Protein 6DGG (pdb70)

Organism: Cronobacter turicensis (strain DSM 18703 / CCUG 55852 / LMG 23827 / z3032) (NCBI:txid693216)

Foldseek 3Di:
DPDDDQWFKWKAFLQQATQATDDVSCVFAVDDRVRRHRHHQLVRWADPVQSVVVNVVSNVCVVPNDWDWDWGFTQTPVGTFIWIWGWHPDVDGMIITIIHGPD

Radius of gyration: 12.8 Å; Cα contacts (8 Å, |Δi|>4): 215; chains: 1; bounding box: 33×25×34 Å

B-factor: mean 16.41, std 10.94, range [4.11, 67.59]

Structure (mmCIF, N/CA/C/O backbone):
data_6DGG
#
_entry.id   6DGG
#
_cell.length_a   39.682
_cell.length_b   29.131
_cell.length_c   41.493
_cell.angle_alpha   90.000
_cell.angle_beta   115.290
_cell.angle_gamma   90.000
#
_symmetry.space_group_name_H-M   'P 1 21 1'
#
loop_
_entity.id
_entity.type
_entity.pdbx_description
1 polymer RpfR
2 non-polymer 'LAURIC ACID'
3 water water
#
loop_
_atom_site.group_PDB
_atom_site.id
_atom_site.type_symbol
_atom_site.label_atom_id
_atom_site.label_alt_id
_atom_site.label_comp_id
_atom_site.label_asym_id
_atom_site.label_entity_id
_atom_site.label_seq_id
_atom_site.pdbx_PDB_ins_code
_atom_site.Cartn_x
_atom_site.Cartn_y
_atom_site.Cartn_z
_atom_site.occupancy
_atom_site.B_iso_or_equiv
_atom_site.auth_seq_id
_atom_site.auth_comp_id
_atom_site.auth_asym_id
_atom_site.auth_atom_id
_atom_site.pdbx_PDB_model_num
ATOM 1 N N . VAL A 1 2 ? -4.308 0.078 30.056 1.00 39.72 116 VAL A N 1
ATOM 2 C CA . VAL A 1 2 ? -3.012 0.307 29.426 1.00 31.42 116 VAL A CA 1
ATOM 3 C C . VAL A 1 2 ? -2.024 0.913 30.427 1.00 25.95 116 VAL A C 1
ATOM 4 O O . VAL A 1 2 ? -2.255 1.982 31.002 1.00 22.98 116 VAL A O 1
ATOM 16 N N . VAL A 1 3 ? -0.900 0.217 30.598 1.00 23.74 117 VAL A N 1
ATOM 17 C CA . VAL A 1 3 ? 0.029 0.522 31.681 1.00 21.64 117 VAL A CA 1
ATOM 18 C C . VAL A 1 3 ? 0.725 1.856 31.446 1.00 20.70 117 VAL A C 1
ATOM 19 O O . VAL A 1 3 ? 0.899 2.652 32.378 1.00 22.85 117 VAL A O 1
ATOM 32 N N . SER A 1 4 ? 1.152 2.115 30.214 1.00 19.18 118 SER A N 1
ATOM 33 C CA . SER A 1 4 ? 1.865 3.338 29.882 1.00 18.31 118 SER A CA 1
ATOM 34 C C . SER A 1 4 ? 1.643 3.639 28.406 1.00 16.75 118 SER A C 1
ATOM 35 O O . SER A 1 4 ? 1.007 2.868 27.687 1.00 16.80 118 SER A O 1
ATOM 43 N N . GLU A 1 5 ? 2.160 4.783 27.961 1.00 16.30 119 GLU A N 1
ATOM 44 C CA . GLU A 1 5 ? 2.099 5.175 26.562 1.00 14.79 119 GLU A CA 1
ATOM 45 C C . GLU A 1 5 ? 3.447 5.748 26.153 1.00 13.89 119 GLU A C 1
ATOM 46 O O . GLU A 1 5 ? 4.226 6.218 26.988 1.00 17.53 119 GLU A O 1
ATOM 58 N N . ALA A 1 6 ? 3.719 5.690 24.857 1.00 16.27 120 ALA A N 1
ATOM 59 C CA . ALA A 1 6 ? 4.932 6.287 24.329 1.00 16.45 120 ALA A CA 1
ATOM 60 C C . ALA A 1 6 ? 4.710 7.772 24.055 1.00 11.47 120 ALA A C 1
ATOM 61 O O . ALA A 1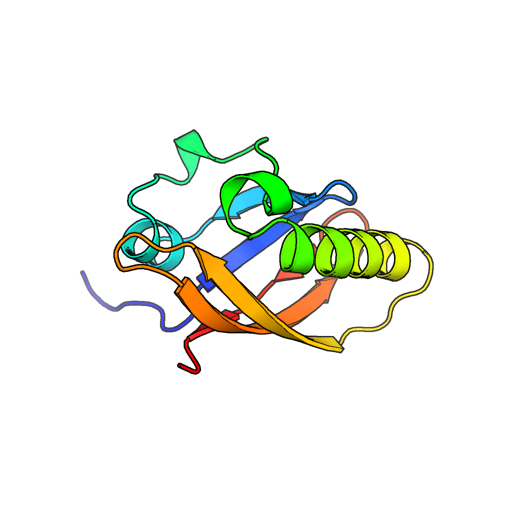 6 ? 3.583 8.272 24.035 1.00 13.16 120 ALA A O 1
ATOM 68 N N . ASN A 1 7 ? 5.817 8.478 23.841 1.00 10.77 121 ASN A N 1
ATOM 69 C CA . ASN A 1 7 ? 5.805 9.918 23.640 1.00 11.00 121 ASN A CA 1
ATOM 70 C C . ASN A 1 7 ? 6.244 10.310 22.240 1.00 9.71 121 ASN A C 1
ATOM 71 O O . ASN A 1 7 ? 6.324 11.505 21.936 1.00 10.05 121 ASN A O 1
ATOM 82 N N . SER A 1 8 ? 6.538 9.338 21.393 1.00 8.82 122 SER A N 1
ATOM 83 C CA . SER A 1 8 ? 7.198 9.573 20.125 1.00 8.46 122 SER A CA 1
ATOM 84 C C . SER A 1 8 ? 6.469 8.817 19.032 1.00 8.89 122 SER A C 1
ATOM 85 O O . SER A 1 8 ? 5.903 7.751 19.271 1.00 9.80 122 SER A O 1
ATOM 93 N N . VAL A 1 9 ? 6.499 9.372 17.827 1.00 6.50 123 VAL A N 1
ATOM 94 C CA . VAL A 1 9 ? 6.065 8.665 16.629 1.00 7.48 123 VAL A CA 1
ATOM 95 C C . VAL A 1 9 ? 7.285 7.965 16.045 1.00 10.05 123 VAL A C 1
ATOM 96 O O . VAL A 1 9 ? 8.282 8.609 15.695 1.00 8.12 123 VAL A O 1
ATOM 109 N N . ILE A 1 10 ? 7.241 6.639 16.023 1.00 6.60 124 ILE A N 1
ATOM 110 C CA . ILE A 1 10 ? 8.375 5.807 15.636 1.00 5.84 124 ILE A CA 1
ATOM 111 C C . ILE A 1 10 ? 7.998 5.091 14.347 1.00 7.87 124 ILE A C 1
ATOM 112 O O . ILE A 1 10 ? 7.069 4.278 14.328 1.00 7.13 124 ILE A O 1
ATOM 128 N N . VAL A 1 11 ? 8.712 5.401 13.270 1.00 6.61 125 VAL A N 1
ATOM 129 C CA . VAL A 1 11 ? 8.450 4.847 11.949 1.00 6.44 125 VAL A CA 1
ATOM 130 C C . VAL A 1 11 ? 9.772 4.341 11.392 1.00 7.38 125 VAL A C 1
ATOM 131 O O . VAL A 1 11 ? 10.785 5.049 11.438 1.00 10.09 125 VAL A O 1
ATOM 144 N N . ILE A 1 12 ? 9.776 3.103 10.901 1.00 6.57 126 ILE A N 1
ATOM 145 C CA . ILE A 1 12 ? 10.956 2.502 10.297 1.00 6.59 126 ILE A CA 1
ATOM 146 C C . ILE A 1 12 ? 10.717 2.418 8.797 1.00 8.48 126 ILE A C 1
ATOM 147 O O . ILE A 1 12 ? 9.644 1.991 8.358 1.00 8.88 126 ILE A O 1
ATOM 163 N N . LEU A 1 13 ? 11.706 2.860 8.020 1.00 8.33 127 LEU A N 1
ATOM 164 C CA . LEU A 1 13 ? 11.599 2.988 6.573 1.00 7.43 127 LEU A CA 1
ATOM 165 C C . LEU A 1 13 ? 12.715 2.203 5.905 1.00 7.89 127 LEU A C 1
ATOM 166 O O . LEU A 1 13 ? 13.794 2.019 6.475 1.00 9.63 127 LEU A O 1
ATOM 182 N N . ASP A 1 14 ? 12.459 1.752 4.675 1.00 8.25 128 ASP A N 1
ATOM 183 C CA . ASP A 1 14 ? 13.537 1.290 3.820 1.00 9.45 128 ASP A CA 1
ATOM 184 C C . ASP A 1 14 ? 14.041 2.459 2.970 1.00 9.89 128 ASP A C 1
ATOM 185 O O . ASP A 1 14 ? 13.603 3.603 3.124 1.00 9.74 128 ASP A O 1
ATOM 194 N N . ARG A 1 15 ? 14.989 2.174 2.073 1.00 11.20 129 ARG A N 1
ATOM 195 C CA . ARG A 1 15 ? 15.630 3.239 1.302 1.00 11.99 129 ARG A CA 1
ATOM 196 C C . ARG A 1 15 ? 14.652 3.967 0.391 1.00 14.45 129 ARG A C 1
ATOM 197 O O . ARG A 1 15 ? 14.963 5.067 -0.084 1.00 14.98 129 ARG A O 1
ATOM 218 N N . HIS A 1 16 ? 13.490 3.384 0.132 1.00 11.40 130 HIS A N 1
ATOM 219 C CA . HIS A 1 16 ? 12.488 3.991 -0.736 1.00 12.78 130 HIS A CA 1
ATOM 220 C C . HIS A 1 16 ? 11.460 4.806 0.031 1.00 11.96 130 HIS A C 1
ATOM 221 O O . HIS A 1 16 ? 10.564 5.395 -0.587 1.00 14.10 130 HIS A O 1
ATOM 235 N N . GLY A 1 17 ? 11.568 4.864 1.354 1.00 9.46 131 GLY A N 1
ATOM 236 C CA . GLY A 1 17 ? 10.532 5.467 2.156 1.00 10.18 131 GLY A CA 1
ATOM 237 C C . GLY A 1 17 ? 9.342 4.577 2.410 1.00 8.00 131 GLY A C 1
ATOM 238 O O . GLY A 1 17 ? 8.330 5.056 2.931 1.00 10.47 131 GLY A O 1
ATOM 242 N N . ASN A 1 18 ? 9.428 3.296 2.065 1.00 8.09 132 ASN A N 1
ATOM 243 C CA . ASN A 1 18 ? 8.338 2.380 2.353 1.00 9.49 132 ASN A CA 1
ATOM 244 C C . ASN A 1 18 ? 8.392 1.916 3.804 1.00 8.16 132 ASN A C 1
ATOM 245 O O . ASN A 1 18 ? 9.465 1.656 4.365 1.00 7.94 132 ASN A O 1
ATOM 256 N N . ILE A 1 19 ? 7.220 1.850 4.414 1.00 8.12 133 ILE A N 1
ATOM 257 C CA . ILE A 1 19 ? 7.100 1.743 5.864 1.00 6.29 133 ILE A CA 1
ATOM 258 C C . ILE A 1 19 ? 7.237 0.284 6.278 1.00 8.72 133 ILE A C 1
ATOM 259 O O . ILE A 1 19 ? 6.585 -0.609 5.721 1.00 9.59 133 ILE A O 1
ATOM 275 N N . GLN A 1 20 ? 8.064 0.049 7.289 1.00 8.57 134 GLN A N 1
ATOM 276 C CA . GLN A 1 20 ? 8.296 -1.275 7.839 1.00 8.50 134 GLN A CA 1
ATOM 277 C C . GLN A 1 20 ? 7.653 -1.478 9.201 1.00 7.54 134 GLN A C 1
ATOM 278 O O . GLN A 1 20 ? 7.207 -2.591 9.505 1.00 8.50 134 GLN A O 1
ATOM 292 N N . ARG A 1 21 ? 7.626 -0.434 10.031 1.00 7.52 135 ARG A N 1
ATOM 293 C CA . ARG A 1 21 ? 6.946 -0.421 11.320 1.00 6.63 135 ARG A CA 1
ATOM 294 C C . ARG A 1 21 ? 6.414 0.988 11.554 1.00 6.62 135 ARG A C 1
ATOM 295 O O . ARG A 1 21 ? 6.951 1.973 11.030 1.00 6.87 135 ARG A O 1
ATOM 316 N N . PHE A 1 22 ? 5.373 1.073 12.381 1.00 6.40 136 PHE A N 1
ATOM 317 C CA . PHE A 1 22 ? 4.574 2.289 12.534 1.00 5.48 136 PHE A CA 1
ATOM 318 C C . PHE A 1 22 ? 3.874 2.130 13.875 1.00 6.04 136 PHE A C 1
ATOM 319 O O . PHE A 1 22 ? 3.016 1.253 14.019 1.00 7.68 136 PHE A O 1
ATOM 336 N N . ASN A 1 23 ? 4.274 2.923 14.873 1.00 6.41 137 ASN A N 1
ATOM 337 C CA . ASN A 1 23 ? 3.876 2.625 16.245 1.00 6.50 137 ASN A CA 1
ATOM 338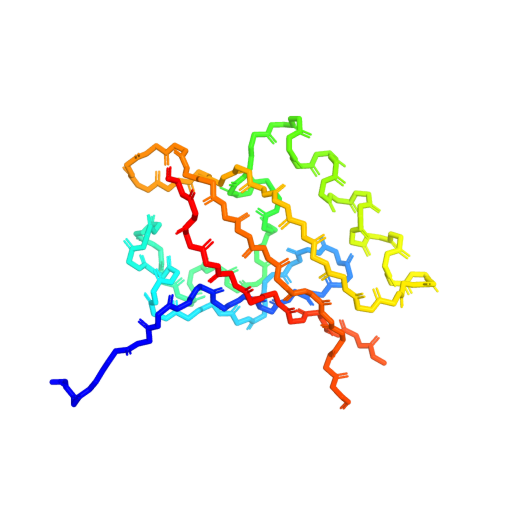 C C . ASN A 1 23 ? 2.500 3.203 16.594 1.00 6.76 137 ASN A C 1
ATOM 339 O O . ASN A 1 23 ? 1.845 3.874 15.798 1.00 6.41 137 ASN A O 1
ATOM 350 N N . ARG A 1 24 ? 2.071 2.957 17.830 1.00 7.67 138 ARG A N 1
ATOM 351 C CA . ARG A 1 24 ? 0.701 3.281 18.216 1.00 8.28 138 ARG A CA 1
ATOM 352 C C . ARG A 1 24 ? 0.443 4.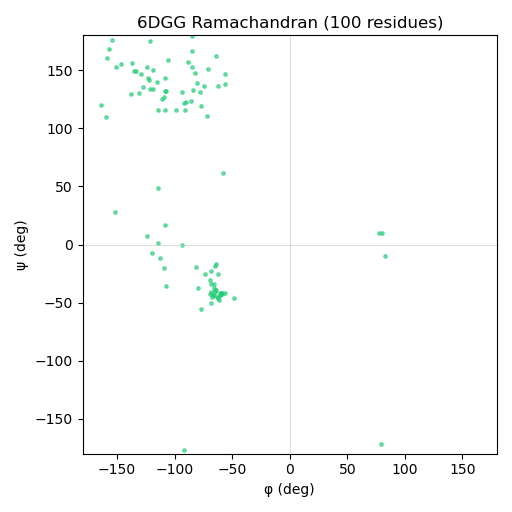782 18.183 1.00 8.28 138 ARG A C 1
ATOM 353 O O . ARG A 1 24 ? -0.647 5.222 17.796 1.00 8.46 138 ARG A O 1
ATOM 374 N N . LEU A 1 25 ? 1.413 5.594 18.603 1.00 8.08 139 LEU A N 1
ATOM 375 C CA . LEU A 1 25 ? 1.187 7.032 18.552 1.00 9.74 139 LEU A CA 1
ATOM 376 C C . LEU A 1 25 ? 1.069 7.515 17.112 1.00 8.58 139 LEU A C 1
ATOM 377 O O . LEU A 1 25 ? 0.292 8.434 16.827 1.00 8.45 139 LEU A O 1
ATOM 393 N N . SER A 1 26 ? 1.806 6.889 16.190 1.00 6.16 140 SER A N 1
ATOM 394 C CA . SER A 1 26 ? 1.637 7.184 14.771 1.00 5.86 140 SER A CA 1
ATOM 395 C C . SER A 1 26 ? 0.216 6.874 14.318 1.00 8.44 140 SER A C 1
ATOM 396 O O . SER A 1 26 ? -0.385 7.644 13.560 1.00 7.66 140 SER A O 1
ATOM 404 N N . GLU A 1 27 ? -0.339 5.747 14.778 1.00 7.07 141 GLU A N 1
ATOM 405 C CA . GLU A 1 27 ? -1.726 5.415 14.473 1.00 8.65 141 GLU A CA 1
ATOM 406 C C . GLU A 1 27 ? -2.672 6.479 15.010 1.00 9.71 141 GLU A C 1
ATOM 407 O O . GLU A 1 27 ? -3.612 6.884 14.324 1.00 8.92 141 GLU A O 1
ATOM 419 N N . GLU A 1 28 ? -2.446 6.944 16.245 1.00 8.04 142 GLU A N 1
ATOM 420 C CA . GLU A 1 28 ? -3.348 7.928 16.836 1.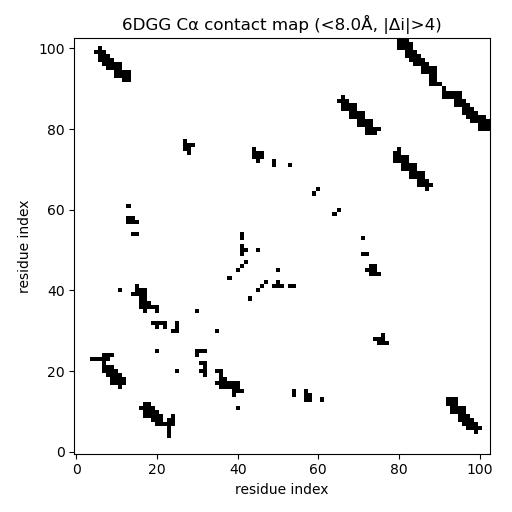00 10.77 142 GLU A CA 1
ATOM 421 C C . GLU A 1 28 ? -3.330 9.245 16.062 1.00 9.31 142 GLU A C 1
ATOM 422 O O . GLU A 1 28 ? -4.380 9.870 15.860 1.00 12.80 142 GLU A O 1
ATOM 434 N N . TYR A 1 29 ? -2.152 9.674 15.595 1.00 8.63 143 TYR A N 1
ATOM 435 C CA . TYR A 1 29 ? -2.067 10.931 14.854 1.00 8.56 143 TYR A CA 1
ATOM 436 C C . TYR A 1 29 ? -2.732 10.844 13.487 1.00 11.17 143 TYR A C 1
ATOM 437 O O . TYR A 1 29 ? -3.235 11.854 12.984 1.00 12.25 143 TYR 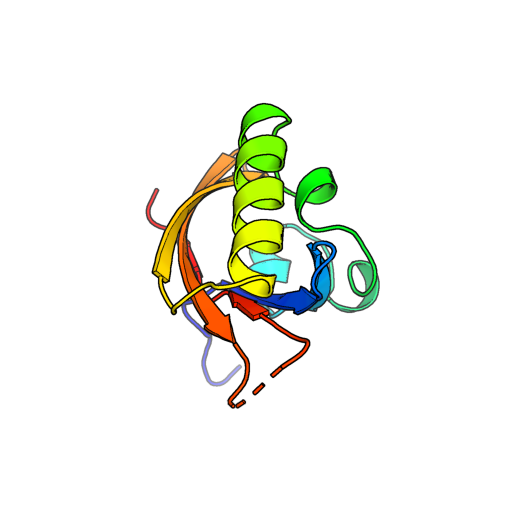A O 1
ATOM 455 N N . THR A 1 30 ? -2.728 9.669 12.859 1.00 8.69 144 THR A N 1
ATOM 456 C CA . THR A 1 30 ? -3.094 9.559 11.450 1.00 9.84 144 THR A CA 1
ATOM 457 C C . THR A 1 30 ? -4.423 8.871 11.204 1.00 9.55 144 THR A C 1
ATOM 458 O O . THR A 1 30 ? -4.993 9.036 10.119 1.00 10.48 144 THR A O 1
ATOM 469 N N . GLY A 1 31 ? -4.924 8.101 12.163 1.00 8.45 145 GLY A N 1
ATOM 470 C CA . GLY A 1 31 ? -6.105 7.294 11.958 1.00 9.47 145 GLY A CA 1
ATOM 471 C C . GLY A 1 31 ? -5.869 6.025 11.174 1.00 11.99 145 GLY A C 1
ATOM 472 O O . GLY A 1 31 ? -6.841 5.360 10.805 1.00 13.70 145 GLY A O 1
ATOM 476 N N . LEU A 1 32 ? -4.610 5.663 10.922 1.00 10.59 146 LEU A N 1
ATOM 477 C CA . LEU A 1 32 ? -4.252 4.495 10.124 1.00 10.09 146 LEU A CA 1
ATOM 478 C C . LEU A 1 32 ? -3.531 3.485 11.009 1.00 11.01 146 LEU A C 1
ATOM 479 O O . LEU A 1 32 ? -2.715 3.864 11.858 1.00 12.25 146 LEU A O 1
ATOM 495 N N . LYS A 1 33 ? -3.842 2.202 10.822 1.00 10.71 147 LYS A N 1
ATOM 496 C CA . LYS A 1 33 ? -3.183 1.148 11.577 1.00 12.99 147 LYS A CA 1
ATOM 497 C C . LYS A 1 33 ? -1.871 0.751 10.912 1.00 8.97 147 LYS A C 1
ATOM 498 O O . LYS A 1 33 ? -1.705 0.854 9.691 1.00 8.63 147 LYS A O 1
ATOM 517 N N . GLU A 1 34 ? -0.938 0.266 11.732 1.00 9.37 148 GLU A N 1
ATOM 518 C CA . GLU A 1 34 ? 0.322 -0.250 11.211 1.00 7.54 148 GLU A CA 1
ATOM 519 C C . GLU A 1 34 ? 0.100 -1.221 10.051 1.00 8.25 148 GLU A C 1
ATOM 520 O O . GLU A 1 34 ? 0.779 -1.135 9.024 1.00 9.76 148 GLU A O 1
ATOM 532 N N . GLN A 1 35 ? -0.845 -2.155 10.195 1.00 9.35 149 GLN A N 1
ATOM 533 C CA . GLN A 1 35 ? -1.069 -3.141 9.142 1.00 11.65 149 GLN A CA 1
ATOM 534 C C . GLN A 1 35 ? -1.516 -2.489 7.843 1.00 10.20 149 GLN A C 1
ATOM 535 O O . GLN A 1 35 ? -1.327 -3.069 6.769 1.00 13.03 149 GLN A O 1
ATOM 549 N N . GLU A 1 36 ? -2.137 -1.309 7.919 1.00 10.38 150 GLU A N 1
ATOM 550 C CA . GLU A 1 36 ? -2.635 -0.631 6.732 1.00 11.01 150 GLU A CA 1
ATOM 551 C C . GLU A 1 36 ? -1.553 0.134 5.998 1.00 12.59 150 GLU A C 1
ATOM 552 O O . GLU A 1 36 ? -1.749 0.482 4.828 1.00 12.83 150 GLU A O 1
ATOM 564 N N . VAL A 1 37 ? -0.442 0.447 6.660 1.00 8.54 151 VAL A N 1
ATOM 565 C CA . VAL A 1 37 ? 0.579 1.308 6.078 1.00 7.54 151 VAL A CA 1
ATOM 566 C C . VAL A 1 37 ? 1.885 0.587 5.792 1.00 7.30 151 VAL A C 1
ATOM 567 O O . VAL A 1 37 ? 2.735 1.145 5.085 1.00 9.26 151 VAL A O 1
ATOM 580 N N . ILE A 1 38 ? 2.082 -0.632 6.290 1.00 9.28 152 ILE A N 1
ATOM 581 C CA . ILE A 1 38 ? 3.326 -1.313 5.959 1.00 12.92 152 ILE A CA 1
ATOM 582 C C . ILE A 1 38 ? 3.396 -1.533 4.451 1.00 9.34 152 ILE A C 1
ATOM 583 O O . ILE A 1 38 ? 2.403 -1.891 3.795 1.00 11.09 152 ILE A O 1
ATOM 599 N N . GLY A 1 39 ? 4.577 -1.278 3.885 1.00 8.47 153 GLY A N 1
ATOM 600 C CA . GLY A 1 39 ? 4.777 -1.327 2.453 1.00 9.51 153 GLY A CA 1
ATOM 601 C C . GLY A 1 39 ? 4.366 -0.075 1.709 1.00 13.23 153 GLY A C 1
ATOM 602 O O . GLY A 1 39 ? 4.668 0.038 0.514 1.00 16.20 153 GLY A O 1
ATOM 606 N N . GLN A 1 40 ? 3.686 0.858 2.364 1.00 10.13 154 GLN A N 1
ATOM 607 C CA . GLN A 1 40 ? 3.244 2.092 1.733 1.00 10.05 154 GLN A CA 1
ATOM 608 C C . GLN A 1 40 ? 4.331 3.150 1.850 1.00 9.03 154 GLN A C 1
ATOM 609 O O . GLN A 1 40 ? 5.171 3.116 2.753 1.00 9.00 154 GLN A O 1
ATOM 623 N N . ASN A 1 41 ? 4.283 4.122 0.943 1.00 10.93 155 ASN A N 1
ATOM 624 C CA . ASN A 1 41 ? 5.308 5.154 0.875 1.00 10.61 155 ASN A CA 1
ATOM 625 C C . ASN A 1 41 ? 4.999 6.305 1.827 1.00 12.05 155 ASN A C 1
ATOM 626 O O . ASN A 1 41 ? 3.955 6.958 1.715 1.00 11.13 155 ASN A O 1
ATOM 637 N N . VAL A 1 42 ? 5.945 6.589 2.721 1.00 10.93 156 VAL A N 1
ATOM 638 C CA . VAL A 1 42 ? 5.720 7.572 3.771 1.00 9.29 156 VAL A CA 1
ATOM 639 C C . VAL A 1 42 ? 5.618 8.984 3.201 1.00 11.36 156 VAL A C 1
ATOM 640 O O . VAL A 1 42 ? 4.870 9.822 3.728 1.00 9.95 156 VAL A O 1
ATOM 653 N N . PHE A 1 43 ? 6.365 9.283 2.135 1.00 8.51 157 PHE A N 1
ATOM 654 C CA . PHE A 1 43 ? 6.390 10.637 1.596 1.00 8.29 157 PHE A CA 1
ATOM 655 C C . PHE A 1 43 ? 5.055 10.999 0.962 1.00 9.77 157 PHE A C 1
ATOM 656 O O . PHE A 1 43 ? 4.488 12.064 1.236 1.00 11.88 157 PHE A O 1
ATOM 673 N N . THR A 1 44 ? 4.542 10.139 0.083 1.00 13.46 158 THR A N 1
ATOM 674 C CA . THR A 1 44 ? 3.309 10.496 -0.605 1.00 14.78 158 THR A CA 1
ATOM 675 C C . THR A 1 44 ? 2.112 10.386 0.328 1.00 10.22 158 THR A C 1
ATOM 676 O O . THR A 1 44 ? 1.113 11.089 0.139 1.00 14.44 158 THR A O 1
ATOM 687 N N . LEU A 1 45 ? 2.210 9.547 1.356 1.00 12.76 159 LEU A N 1
ATOM 688 C CA . LEU A 1 45 ? 1.093 9.341 2.267 1.00 10.70 159 LEU A CA 1
ATOM 689 C C . LEU A 1 45 ? 0.974 10.460 3.300 1.00 11.91 159 LEU A C 1
ATOM 690 O O . LEU A 1 45 ? -0.143 10.853 3.655 1.00 12.90 159 LEU A O 1
ATOM 706 N N . PHE A 1 46 ? 2.095 10.993 3.796 1.00 10.54 160 PHE A N 1
ATOM 707 C CA . PHE A 1 46 ? 2.061 11.858 4.977 1.00 9.34 160 PHE A CA 1
ATOM 708 C C . PHE A 1 46 ? 2.682 13.235 4.779 1.00 12.27 160 PHE A C 1
ATOM 709 O O . PHE A 1 46 ?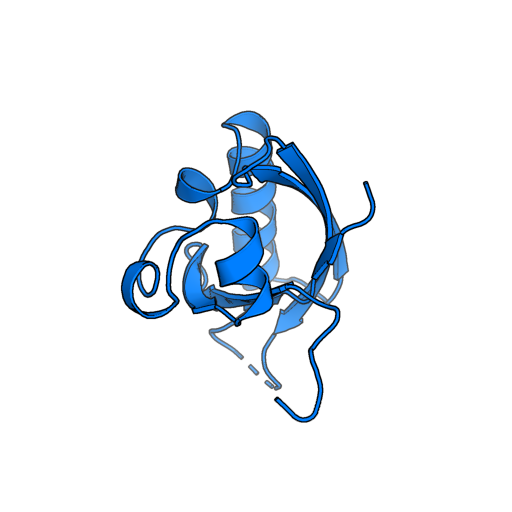 2.817 13.982 5.762 1.00 10.71 160 PHE A O 1
ATOM 726 N N . MET A 1 47 ? 3.057 13.611 3.559 1.00 9.36 161 MET A N 1
ATOM 727 C CA . MET A 1 47 ? 3.716 14.889 3.360 1.00 9.67 161 MET A CA 1
ATOM 728 C C . MET A 1 47 ? 3.138 15.624 2.160 1.00 9.89 161 MET A C 1
ATOM 729 O O . MET A 1 47 ? 2.677 15.020 1.185 1.00 10.61 161 MET A O 1
ATOM 743 N N . SER A 1 48 ? 3.172 16.947 2.252 1.00 10.67 162 SER A N 1
ATOM 744 C CA . SER A 1 48 ? 2.869 17.799 1.123 1.00 12.19 162 SER A CA 1
ATOM 745 C C . SER A 1 48 ? 3.913 17.578 0.032 1.00 12.87 162 SER A C 1
ATOM 746 O O . SER A 1 48 ? 4.990 17.040 0.294 1.00 12.24 162 SER A O 1
ATOM 754 N N . PRO A 1 49 ? 3.624 17.989 -1.208 1.00 10.38 163 PRO A N 1
ATOM 755 C CA . PRO A 1 49 ? 4.611 17.759 -2.270 1.00 11.03 163 PRO A CA 1
ATOM 756 C C . PRO A 1 49 ? 5.969 18.357 -1.962 1.00 10.23 163 PRO A C 1
ATOM 757 O O . PRO A 1 49 ? 6.996 17.708 -2.205 1.00 9.94 163 PRO A O 1
ATOM 768 N N . ALA A 1 50 ? 6.000 19.574 -1.414 1.00 10.28 164 ALA A N 1
ATOM 769 C CA . ALA A 1 50 ? 7.278 20.219 -1.128 1.00 13.27 164 ALA A CA 1
ATOM 770 C C . ALA A 1 50 ? 8.043 19.471 -0.048 1.00 11.21 164 ALA A C 1
ATOM 771 O O . ALA A 1 50 ? 9.264 19.296 -0.151 1.00 10.58 164 ALA A O 1
ATOM 778 N N . GLU A 1 51 ? 7.354 19.050 1.010 1.00 11.18 165 GLU A N 1
ATOM 779 C CA . GLU A 1 51 ? 8.027 18.312 2.072 1.00 7.04 165 GLU A CA 1
ATOM 780 C C . GLU A 1 51 ? 8.466 16.942 1.583 1.00 9.48 165 GLU A C 1
ATOM 781 O O . GLU A 1 51 ? 9.569 16.488 1.912 1.00 10.28 165 GLU A O 1
ATOM 793 N N . ALA A 1 52 ? 7.620 16.274 0.793 1.00 8.76 166 ALA A N 1
ATOM 794 C CA . ALA A 1 52 ? 7.962 14.954 0.273 1.00 8.48 166 ALA A CA 1
ATOM 795 C C . ALA A 1 52 ? 9.217 15.009 -0.587 1.00 10.06 166 ALA A C 1
ATOM 796 O O . ALA A 1 52 ? 10.082 14.128 -0.500 1.00 11.10 166 ALA A O 1
ATOM 803 N N . SER A 1 53 ? 9.321 16.018 -1.448 1.00 10.32 167 SER A N 1
ATOM 804 C CA . SER A 1 53 ? 10.489 16.128 -2.312 1.00 13.76 167 SER A CA 1
ATOM 805 C C . SER A 1 53 ? 11.755 16.315 -1.490 1.00 12.45 167 SER A C 1
ATOM 806 O O . SER A 1 53 ? 12.768 15.650 -1.729 1.00 11.79 167 SER A O 1
ATOM 814 N N . ALA A 1 54 ? 11.717 17.213 -0.507 1.00 11.50 168 ALA A N 1
ATOM 815 C CA . ALA A 1 54 ? 12.891 17.412 0.332 1.00 11.15 168 ALA A CA 1
ATOM 816 C C . ALA A 1 54 ? 13.221 16.145 1.105 1.00 8.56 168 ALA A C 1
ATOM 817 O O . ALA A 1 54 ? 14.385 15.732 1.174 1.00 10.38 168 ALA A O 1
ATOM 824 N N . SER A 1 55 ? 12.201 15.513 1.681 1.00 8.89 169 SER A N 1
ATOM 825 C CA . SER A 1 55 ? 12.398 14.344 2.530 1.00 7.56 169 SER A CA 1
ATOM 826 C C . SER A 1 55 ? 12.925 13.159 1.734 1.00 10.17 169 SER A C 1
ATOM 827 O O . SER A 1 55 ? 13.832 12.448 2.186 1.00 9.70 169 SER A O 1
ATOM 835 N N . ARG A 1 56 ? 12.357 12.924 0.552 1.00 9.37 170 ARG A N 1
ATOM 836 C CA . ARG A 1 56 ? 12.820 11.830 -0.288 1.00 8.51 170 ARG A CA 1
ATOM 837 C C . ARG A 1 56 ? 14.299 11.996 -0.627 1.00 9.20 170 ARG A C 1
ATOM 838 O O . ARG A 1 56 ? 15.066 11.027 -0.596 1.00 9.94 170 ARG A O 1
ATOM 859 N N . ARG A 1 57 ? 14.724 13.222 -0.940 1.00 8.44 171 ARG A N 1
ATOM 860 C CA . ARG A 1 57 ? 16.137 13.454 -1.232 1.00 8.92 171 ARG A CA 1
ATOM 861 C C . ARG A 1 57 ? 17.005 13.217 -0.002 1.00 8.40 171 ARG A C 1
ATOM 862 O O . ARG A 1 57 ? 18.124 12.704 -0.121 1.00 9.58 171 ARG A O 1
ATOM 883 N N . ASN A 1 58 ? 16.512 13.591 1.181 1.00 10.02 172 ASN A N 1
ATOM 884 C CA . ASN A 1 58 ? 17.254 13.335 2.413 1.00 10.33 172 ASN A CA 1
ATOM 885 C C . ASN A 1 58 ? 17.465 11.841 2.616 1.00 11.08 172 ASN A C 1
ATOM 886 O O . ASN A 1 58 ? 18.575 11.388 2.923 1.00 10.06 172 ASN A O 1
ATOM 897 N N . VAL A 1 59 ? 16.401 11.057 2.466 1.00 9.82 173 VAL A N 1
ATOM 898 C CA . VAL A 1 59 ? 16.505 9.629 2.746 1.00 6.78 173 VAL A CA 1
ATOM 899 C C . VAL A 1 59 ? 17.411 8.951 1.726 1.00 8.85 173 VAL A C 1
ATOM 900 O O . VAL A 1 59 ? 18.286 8.156 2.084 1.00 10.72 173 VAL A O 1
ATOM 913 N N . THR A 1 60 ? 17.239 9.272 0.446 1.00 11.07 174 THR A N 1
ATOM 914 C CA . THR A 1 60 ? 18.120 8.715 -0.571 1.00 10.79 174 THR A CA 1
ATOM 915 C C . THR A 1 60 ? 19.570 9.106 -0.317 1.00 12.29 174 THR A C 1
ATOM 916 O O . THR A 1 60 ? 20.475 8.279 -0.463 1.00 13.20 174 THR A O 1
ATOM 927 N N . GLY A 1 61 ? 19.813 10.364 0.058 1.00 10.08 175 GLY A N 1
ATOM 928 C CA . GLY A 1 61 ? 21.169 10.767 0.383 1.00 10.69 175 GLY A CA 1
ATOM 929 C C . GLY A 1 61 ? 21.703 10.058 1.611 1.00 11.55 175 GLY A C 1
ATOM 930 O O . GLY A 1 61 ? 22.868 9.654 1.650 1.00 14.17 175 GLY A O 1
ATOM 934 N N . PHE A 1 62 ? 20.855 9.897 2.632 1.00 10.27 176 PHE A N 1
ATOM 935 C CA . PHE A 1 62 ? 21.261 9.207 3.851 1.00 10.01 176 PHE A CA 1
ATOM 936 C C . PHE A 1 62 ? 21.714 7.789 3.544 1.00 11.71 176 PHE A C 1
ATOM 937 O O . PHE A 1 62 ? 22.724 7.320 4.081 1.00 11.80 176 PHE A O 1
ATOM 954 N N . PHE A 1 63 ? 20.989 7.092 2.669 1.00 10.02 177 PHE A N 1
ATOM 955 C CA . PHE A 1 63 ? 21.372 5.720 2.346 1.00 11.30 177 PHE A CA 1
ATOM 956 C C . PHE A 1 63 ? 22.679 5.651 1.575 1.00 11.81 177 PHE A C 1
ATOM 957 O O . PHE A 1 63 ? 23.356 4.615 1.612 1.00 13.67 177 PHE A O 1
ATOM 974 N N . ARG A 1 64 ? 23.065 6.734 0.902 1.00 11.98 178 ARG A N 1
ATOM 975 C CA . ARG A 1 64 ? 24.346 6.757 0.212 1.00 14.61 178 ARG A CA 1
ATOM 976 C C . ARG A 1 64 ? 25.497 6.961 1.189 1.00 15.81 178 ARG A C 1
ATOM 977 O O . ARG A 1 64 ? 26.427 6.151 1.242 1.00 17.05 178 ARG A O 1
ATOM 998 N N . ASN A 1 65 ? 25.452 8.033 1.985 1.00 15.58 179 ASN A N 1
ATOM 999 C CA . ASN A 1 65 ? 26.617 8.388 2.789 1.00 27.83 179 ASN A CA 1
ATOM 1000 C C . ASN A 1 65 ? 26.229 9.126 4.062 1.00 30.46 179 ASN A C 1
ATOM 1001 O O . ASN A 1 65 ? 27.027 9.909 4.590 1.00 31.80 179 ASN A O 1
ATOM 1012 N N . GLY A 1 66 ? 25.034 8.869 4.584 1.00 29.91 180 GLY A N 1
ATOM 1013 C CA . GLY A 1 66 ? 24.525 9.662 5.681 1.00 24.37 180 GLY A CA 1
ATOM 1014 C C . GLY A 1 66 ? 25.056 9.229 7.034 1.00 29.34 180 GLY A C 1
ATOM 1015 O O . GLY A 1 66 ? 25.339 8.059 7.286 1.00 31.84 180 GLY A O 1
ATOM 1019 N N . SER A 1 67 ? 25.197 10.218 7.908 1.00 30.67 181 SER A N 1
ATOM 1020 C CA . SER A 1 67 ? 25.381 10.023 9.335 1.00 23.83 181 SER A CA 1
ATOM 1021 C C . SER A 1 67 ? 24.078 10.389 10.032 1.00 15.94 181 SER A C 1
ATOM 1022 O O . SER A 1 67 ? 23.243 11.107 9.477 1.00 17.61 181 SER A O 1
ATOM 1030 N N . SER A 1 68 ? 23.899 9.882 11.252 1.00 15.05 182 SER A N 1
ATOM 1031 C CA . SER A 1 68 ? 22.661 10.146 11.975 1.00 12.85 182 SER A CA 1
ATOM 1032 C C . SER A 1 68 ? 22.446 11.649 12.098 1.00 11.88 182 SER A C 1
ATOM 1033 O O . SER A 1 68 ? 23.396 12.423 12.239 1.00 12.77 182 SER A O 1
ATOM 1041 N N . TYR A 1 69 ? 21.182 12.059 12.076 1.00 10.30 183 TYR A N 1
ATOM 1042 C CA . TYR A 1 69 ? 20.873 13.476 11.954 1.00 9.69 183 TYR A CA 1
ATOM 1043 C C . TYR A 1 69 ? 19.483 13.757 12.501 1.00 8.07 183 TYR A C 1
ATOM 1044 O O . TYR A 1 69 ? 18.697 12.846 12.775 1.00 8.23 183 TYR A O 1
ATOM 1062 N N . GLU A 1 70 ? 19.194 15.045 12.664 1.00 7.67 184 GLU A N 1
ATOM 1063 C CA . GLU A 1 70 ? 17.868 15.510 13.028 1.00 6.55 184 GLU A CA 1
ATOM 1064 C C . GLU A 1 70 ? 17.332 16.418 11.934 1.00 6.55 184 GLU A C 1
ATOM 1065 O O . GLU A 1 70 ? 18.090 17.106 11.241 1.00 8.15 184 GLU A O 1
ATOM 1077 N N . VAL A 1 71 ? 16.012 16.413 11.790 1.00 6.70 185 VAL A N 1
ATOM 1078 C CA . VAL A 1 71 ? 15.344 17.221 10.782 1.00 6.21 185 VAL A CA 1
ATOM 1079 C C . VAL A 1 71 ? 13.957 17.562 11.296 1.00 7.92 185 VAL A C 1
ATOM 1080 O O . VAL A 1 71 ? 13.366 16.807 12.073 1.00 9.73 185 VAL A O 1
ATOM 1093 N N . GLU A 1 72 ? 13.427 18.696 10.837 1.00 7.29 186 GLU A N 1
ATOM 1094 C CA . GLU A 1 72 ? 12.051 19.085 11.118 1.00 7.42 186 GLU A CA 1
ATOM 1095 C C . GLU A 1 72 ? 11.220 18.924 9.851 1.00 7.26 186 GLU A C 1
ATOM 1096 O O . GLU A 1 72 ? 11.633 19.351 8.760 1.00 9.50 186 GLU A O 1
ATOM 1108 N N . ARG A 1 73 ? 10.059 18.288 9.993 1.00 8.19 187 ARG A N 1
ATOM 1109 C CA . ARG A 1 73 ? 9.215 17.947 8.858 1.00 7.79 187 ARG A CA 1
ATOM 1110 C C . ARG A 1 73 ? 7.773 18.246 9.226 1.00 8.07 187 ARG A C 1
ATOM 1111 O O . ARG A 1 73 ? 7.301 17.824 10.286 1.00 8.54 187 ARG A O 1
ATOM 1132 N N . TRP A 1 74 ? 7.077 18.975 8.361 1.00 6.23 188 TRP A N 1
ATOM 1133 C CA . TRP A 1 74 ? 5.638 19.137 8.509 1.00 6.70 188 TRP A CA 1
ATOM 1134 C C . TRP A 1 74 ? 4.969 17.867 8.002 1.00 7.52 188 TRP A C 1
ATOM 1135 O O . TRP A 1 74 ? 5.273 17.402 6.898 1.00 8.98 188 TRP A O 1
ATOM 1156 N N . ILE A 1 75 ? 4.041 17.326 8.794 1.00 7.68 189 ILE A N 1
ATOM 1157 C CA . ILE A 1 75 ? 3.440 16.016 8.559 1.00 6.94 189 ILE A CA 1
ATOM 1158 C C . ILE A 1 75 ? 1.926 16.159 8.563 1.00 7.98 189 ILE A C 1
ATOM 1159 O O . ILE A 1 75 ? 1.361 16.825 9.440 1.00 8.41 189 ILE A O 1
ATOM 1175 N N . LYS A 1 76 ? 1.268 15.513 7.597 1.00 8.72 190 LYS A N 1
ATOM 1176 C CA . LYS A 1 76 ? -0.187 15.508 7.507 1.00 9.96 190 LYS A CA 1
ATOM 1177 C C . LYS A 1 76 ? -0.756 14.541 8.543 1.00 10.21 190 LYS A C 1
ATOM 1178 O O . LYS A 1 76 ? -0.482 13.335 8.493 1.00 12.16 190 LYS A O 1
ATOM 1197 N N . THR A 1 77 ? -1.559 15.064 9.465 1.00 11.71 191 THR A N 1
ATOM 1198 C CA . THR A 1 77 ? -2.215 14.264 10.491 1.00 11.76 191 THR A CA 1
ATOM 1199 C C . THR A 1 77 ? -3.724 14.446 10.387 1.00 13.70 191 THR A C 1
ATOM 1200 O O . THR A 1 77 ? -4.227 15.250 9.598 1.00 14.38 191 THR A O 1
ATOM 1211 N N . ARG A 1 78 ? -4.455 13.693 11.211 1.00 14.87 192 ARG A N 1
ATOM 1212 C CA . ARG A 1 78 ? -5.911 13.739 11.153 1.00 17.08 192 ARG A CA 1
ATOM 1213 C C . ARG A 1 78 ? -6.458 15.104 11.554 1.00 18.81 192 ARG A C 1
ATOM 1214 O O . ARG A 1 78 ? -7.610 15.415 11.229 1.00 29.38 192 ARG A O 1
ATOM 1235 N N . LYS A 1 79 ? -5.665 15.922 12.248 1.00 20.91 193 LYS A N 1
ATOM 1236 C CA . LYS A 1 79 ? -6.036 17.306 12.530 1.00 28.29 193 LYS A CA 1
ATOM 1237 C C . LYS A 1 79 ? -5.084 18.259 11.815 1.00 33.71 193 LYS A C 1
ATOM 1238 O O . LYS A 1 79 ? -4.557 19.198 12.421 1.00 41.02 193 LYS A O 1
ATOM 1257 N N . GLY A 1 80 ? -4.852 18.023 10.530 1.00 22.33 194 GLY A N 1
ATOM 1258 C CA . GLY A 1 80 ? -4.025 18.914 9.748 1.00 23.34 194 GLY A CA 1
ATOM 1259 C C . GLY A 1 80 ? -2.536 18.708 9.969 1.00 27.15 194 GLY A C 1
ATOM 1260 O O . GLY A 1 80 ? -2.070 17.766 10.625 1.00 17.46 194 GLY A O 1
ATOM 1264 N N . GLN A 1 81 ? -1.771 19.632 9.403 1.00 15.77 195 GLN A N 1
ATOM 1265 C CA . GLN A 1 81 ? -0.323 19.508 9.454 1.00 12.70 195 GLN A CA 1
ATOM 1266 C C . GLN A 1 81 ? 0.211 19.833 10.847 1.00 11.07 195 GLN A C 1
ATOM 1267 O O . GLN A 1 81 ? -0.204 20.806 11.487 1.00 13.02 195 GLN A O 1
ATOM 1281 N N . ARG A 1 82 ? 1.141 19.002 11.305 1.00 9.40 196 ARG A N 1
ATOM 1282 C CA . ARG A 1 82 ? 1.852 19.187 12.558 1.00 8.28 196 ARG 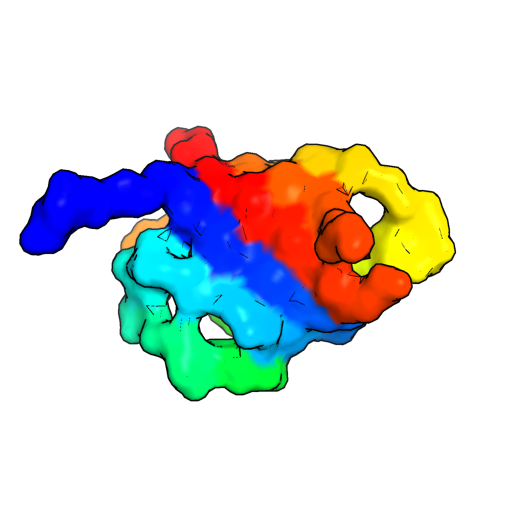A CA 1
ATOM 1283 C C . ARG A 1 82 ? 3.341 19.060 12.280 1.00 7.64 196 ARG A C 1
ATOM 1284 O O . ARG A 1 82 ? 3.758 18.301 11.409 1.00 8.13 196 ARG A O 1
ATOM 1305 N N . LEU A 1 83 ? 4.147 19.817 13.015 1.00 6.65 197 LEU A N 1
ATOM 1306 C CA . LEU A 1 83 ? 5.587 19.822 12.807 1.00 5.92 197 LEU A CA 1
ATOM 1307 C C . LEU A 1 83 ? 6.237 18.822 13.751 1.00 6.09 197 LEU A C 1
ATOM 1308 O O . LEU A 1 83 ? 5.966 18.834 14.952 1.00 6.33 197 LEU A O 1
ATOM 1324 N N . PHE A 1 84 ? 7.107 17.973 13.214 1.00 6.64 198 PHE A N 1
ATOM 1325 C CA . PHE A 1 84 ? 7.805 16.969 14.001 1.00 4.11 198 PHE A CA 1
ATOM 1326 C C . PHE A 1 84 ? 9.304 17.144 13.864 1.00 6.06 198 PHE A C 1
ATOM 1327 O O . PHE A 1 84 ? 9.808 17.447 12.780 1.00 7.71 198 PHE A O 1
ATOM 1344 N N . LEU A 1 85 ? 10.007 16.934 14.970 1.00 5.54 199 LEU A N 1
ATOM 1345 C CA . LEU A 1 85 ? 11.446 16.721 14.957 1.00 5.00 199 LEU A CA 1
ATOM 1346 C C . LEU A 1 85 ? 11.666 15.229 14.813 1.00 9.41 199 LEU A C 1
ATOM 1347 O O . LEU A 1 85 ? 11.197 14.455 15.651 1.00 8.91 199 LEU A O 1
ATOM 1363 N N . PHE A 1 86 ? 12.394 14.832 13.781 1.00 7.53 200 PHE A N 1
ATOM 1364 C CA . PHE A 1 86 ? 12.755 13.436 13.584 1.00 7.43 200 PHE A CA 1
ATOM 1365 C C . PHE A 1 86 ? 14.244 13.256 13.837 1.00 5.73 200 PHE A C 1
ATOM 1366 O O . PHE A 1 86 ? 15.071 14.000 13.293 1.00 7.26 200 PHE A O 1
ATOM 1383 N N . ARG A 1 87 ? 14.564 12.314 14.718 1.00 4.80 201 ARG A N 1
ATOM 1384 C CA . ARG A 1 87 ? 15.928 11.884 14.963 1.00 5.83 201 ARG A CA 1
ATOM 1385 C C . ARG A 1 87 ? 16.109 10.599 14.162 1.00 7.99 201 ARG A C 1
ATOM 1386 O O . ARG A 1 87 ? 15.442 9.597 14.447 1.00 8.42 201 ARG A O 1
ATOM 1407 N N . ASN A 1 88 ? 17.002 10.626 13.170 1.00 6.40 202 ASN A N 1
ATOM 1408 C CA . ASN A 1 88 ? 17.082 9.584 12.154 1.00 6.31 202 ASN A CA 1
ATOM 1409 C C . ASN A 1 88 ? 18.441 8.895 12.179 1.00 6.69 202 ASN A C 1
ATOM 1410 O O . ASN A 1 88 ? 19.484 9.554 12.217 1.00 8.05 202 ASN A O 1
ATOM 1421 N N . LYS A 1 89 ? 18.426 7.567 12.140 1.00 6.83 203 LYS A N 1
ATOM 1422 C CA . LYS A 1 89 ? 19.660 6.798 12.142 1.00 8.00 203 LYS A CA 1
ATOM 1423 C C . LYS A 1 89 ? 19.359 5.423 11.569 1.00 8.45 203 LYS A C 1
ATOM 1424 O O . LYS A 1 89 ? 18.206 4.986 11.537 1.00 7.96 203 LYS A O 1
ATOM 1443 N N . PHE A 1 90 ? 20.414 4.746 11.134 1.00 9.64 204 PHE A N 1
ATOM 1444 C CA . PHE A 1 90 ? 20.287 3.368 10.700 1.00 10.43 204 PHE A CA 1
ATOM 1445 C C . PHE A 1 90 ? 20.031 2.460 11.893 1.00 10.85 204 PHE A C 1
ATOM 1446 O O . PHE A 1 90 ? 20.470 2.729 13.016 1.00 11.08 204 PHE A O 1
ATOM 1463 N N . VAL A 1 91 ? 19.334 1.351 11.635 1.00 13.66 205 VAL A N 1
ATOM 1464 C CA . VAL A 1 91 ? 19.348 0.244 12.579 1.00 14.42 205 VAL A CA 1
ATOM 1465 C C . VAL A 1 91 ? 20.792 -0.167 12.815 1.00 16.98 205 VAL A C 1
ATOM 1466 O O . VAL A 1 91 ? 21.598 -0.241 11.878 1.00 19.63 205 VAL A O 1
ATOM 1479 N N . HIS A 1 92 ? 21.128 -0.445 14.072 1.00 15.44 206 HIS A N 1
ATOM 1480 C CA . HIS A 1 92 ? 22.472 -0.894 14.418 1.00 20.84 206 HIS A CA 1
ATOM 1481 C C . HIS A 1 92 ? 22.842 -2.165 13.656 1.00 31.49 206 HIS A C 1
ATOM 1482 O O . HIS A 1 92 ? 22.284 -3.232 13.907 1.00 36.09 206 HIS A O 1
ATOM 1496 N N . GLU A 1 99 ? 23.148 -2.127 6.440 1.00 26.43 213 GLU A N 1
ATOM 1497 C CA . GLU A 1 99 ? 22.004 -1.374 6.919 1.00 22.12 213 GLU A CA 1
ATOM 1498 C C . GLU A 1 99 ? 21.006 -1.130 5.798 1.00 34.60 213 GLU A C 1
ATOM 1499 O O . GLU A 1 99 ? 21.329 -0.501 4.792 1.00 42.47 213 GLU A O 1
ATOM 1510 N N . ILE A 1 100 ? 19.785 -1.625 5.976 1.00 15.90 214 ILE A N 1
ATOM 1511 C CA . ILE A 1 100 ? 18.723 -1.409 4.998 1.00 16.52 21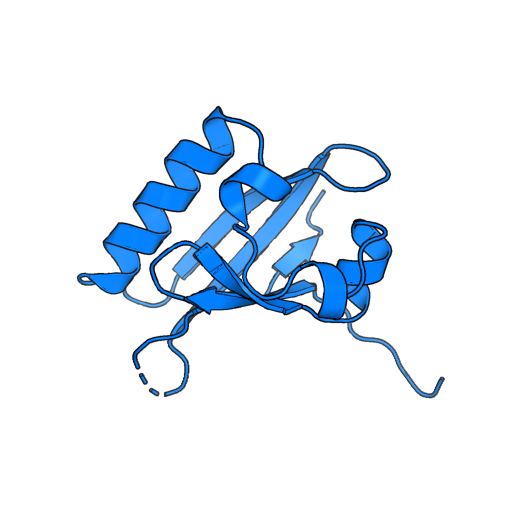4 ILE A CA 1
ATOM 1512 C C . ILE A 1 100 ? 17.527 -0.669 5.567 1.00 14.16 214 ILE A C 1
ATOM 1513 O O . ILE A 1 100 ? 16.634 -0.292 4.793 1.00 14.06 214 ILE A O 1
ATOM 1529 N N . PHE A 1 101 ? 17.476 -0.425 6.874 1.00 13.16 215 PHE A N 1
ATOM 1530 C CA . PHE A 1 101 ? 16.348 0.257 7.486 1.00 11.86 215 PHE A CA 1
ATOM 1531 C C . PHE A 1 101 ? 16.799 1.500 8.239 1.00 10.78 215 PHE A C 1
ATOM 1532 O O . PHE A 1 101 ? 17.858 1.516 8.878 1.00 10.86 215 PHE A O 1
ATOM 1549 N N . LEU A 1 102 ? 15.961 2.525 8.161 1.00 9.51 216 LEU A N 1
ATOM 1550 C CA . LEU A 1 102 ? 16.155 3.813 8.812 1.00 8.38 216 LEU A CA 1
ATOM 1551 C C . LEU A 1 102 ? 15.105 3.929 9.908 1.00 7.88 216 LEU A C 1
ATOM 1552 O O . LEU A 1 102 ? 13.910 3.741 9.640 1.00 9.08 216 LEU A O 1
ATOM 1568 N N . ILE A 1 103 ? 15.550 4.178 11.142 1.00 7.39 217 ILE A N 1
ATOM 1569 C CA . ILE A 1 103 ? 14.650 4.408 12.269 1.00 7.46 217 ILE A CA 1
ATOM 1570 C C . ILE A 1 103 ? 14.413 5.906 12.367 1.00 6.23 217 ILE A C 1
ATOM 1571 O O . ILE A 1 103 ? 15.363 6.678 12.534 1.00 6.92 217 ILE A O 1
ATOM 1587 N N . CYS A 1 104 ? 13.154 6.323 12.281 1.00 6.72 218 CYS A N 1
ATOM 1588 C CA . CYS A 1 104 ? 12.773 7.724 12.433 1.00 5.71 218 CYS A CA 1
ATOM 1589 C C . CYS A 1 104 ? 12.055 7.892 13.765 1.00 5.71 218 CYS A C 1
ATOM 1590 O O . CYS A 1 104 ? 10.970 7.343 13.965 1.00 8.49 218 CYS A O 1
ATOM 1598 N N . SER A 1 105 ? 12.651 8.666 14.665 1.00 7.49 219 SER A N 1
ATOM 1599 C CA A SER A 1 105 ? 12.155 8.829 16.027 0.74 4.84 219 SER A CA 1
ATOM 1600 C CA B SER A 1 105 ? 12.137 8.828 16.022 0.26 7.08 219 SER A CA 1
ATOM 1601 C C . SER A 1 105 ? 11.659 10.268 16.178 1.00 7.35 219 SER A C 1
ATOM 1602 O O . SER A 1 105 ? 12.465 11.197 16.331 1.00 7.36 219 SER A O 1
ATOM 1617 N N . GLY A 1 106 ? 10.341 10.445 16.153 1.00 6.67 220 GLY A N 1
ATOM 1618 C CA . GLY A 1 106 ? 9.726 11.762 16.034 1.00 6.30 220 GLY A CA 1
ATOM 1619 C C . GLY A 1 106 ? 9.056 12.276 17.296 1.00 5.43 220 GLY A C 1
ATOM 1620 O O . GLY A 1 106 ? 8.426 11.520 18.037 1.00 7.28 220 GLY A O 1
ATOM 1624 N N . THR A 1 107 ? 9.184 13.585 17.504 1.00 6.79 221 THR A N 1
ATOM 1625 C CA . THR A 1 107 ? 8.477 14.322 18.543 1.00 7.93 221 THR A CA 1
ATOM 1626 C C . THR A 1 107 ? 7.646 15.411 17.873 1.00 6.51 221 THR A C 1
ATOM 1627 O O . THR A 1 107 ? 8.140 16.120 16.985 1.00 6.18 221 THR A O 1
ATOM 1638 N N . ASP A 1 108 ? 6.386 15.537 18.285 1.00 6.75 222 ASP A N 1
ATOM 1639 C CA . ASP A 1 108 ? 5.537 16.634 17.817 1.00 5.37 222 ASP A CA 1
ATOM 1640 C C . ASP A 1 108 ? 6.015 17.937 18.461 1.00 6.41 222 ASP A C 1
ATOM 1641 O O . ASP A 1 108 ? 5.883 18.123 19.676 1.00 6.80 222 ASP A O 1
ATOM 1650 N N . ILE A 1 109 ? 6.593 18.824 17.654 1.00 6.26 223 ILE A N 1
ATOM 1651 C CA . ILE A 1 109 ? 7.151 20.086 18.134 1.00 5.51 223 ILE A CA 1
ATOM 1652 C C . ILE A 1 109 ? 6.296 21.284 17.714 1.00 6.32 223 ILE A C 1
ATOM 1653 O O . ILE A 1 109 ? 6.759 22.424 17.764 1.00 6.64 223 ILE A O 1
ATOM 1669 N N . THR A 1 110 ? 5.053 21.044 17.315 1.00 6.46 224 THR A N 1
ATOM 1670 C CA . THR A 1 110 ? 4.171 22.127 16.899 1.00 7.36 224 THR A CA 1
ATOM 1671 C C . THR A 1 110 ? 3.950 23.086 18.047 1.00 8.20 224 THR A C 1
ATOM 1672 O O . THR A 1 110 ? 3.963 24.306 17.851 1.00 8.93 224 THR A O 1
#

Nearest PDB structures (foldseek):
  6dgg-assembly1_A  TM=1.010E+00  e=1.222E-19  Cronobacter turicensis z3032
  6dgj-assembly1_A  TM=1.007E+00  e=1.085E-18  Cronobacter turicensis z3032
  6e3s-assembly1_A  TM=8.128E-01  e=1.042E-05  Mus musculus
  2hv1-assembly1_B  TM=8.077E-01  e=9.857E-06  Homo sapiens
  4zqd-assembly1_A  TM=8.077E-01  e=1.631E-05  Mus musculus

Secondary structure (DSSP, 8-state):
-----SSEEEEE-TT-BEEEE-HHHHHHHS--HHHHTTSBHHHHHS-HHHHHHHHHHHHHHHHH---EEEEEEEEETTEEEEEEEEEEE-----EEEEEEE--

InterPro domains:
  IPR000014 PAS domain [PF13426] (144-245)
  IPR000014 PAS domain [PS50112] (129-200)
  IPR000014 PAS domain [SM00091] (131-197)
  IPR000014 PAS domain [TIGR00229] (135-253)
  IPR000014 PAS domain [cd00130] (144-243)
  IPR000160 GGDEF domain [PF00990] (257-410)
  IPR000160 GGDEF domain [PS50887] (285-417)
  IPR000160 GGDEF domain [SM00267] (246-415)
  IPR000160 GGDEF domain [TIGR00254] (254-413)
  IPR000160 GGDEF domain [cd01949] (258-413)
  IPR001633 EAL domain [PF00563] (432-664)
  IPR001633 EAL domain [PS50883] (426-678)
  IPR001633 EAL domain [SM00052] (425-669)
  IPR001633 EAL domain [cd01948] (431-669)
  IPR029787 Nucleotide cyclase [SSF55073] (263-416)
  IPR035919 EAL domain superfamily [G3DSA:3.20.20.450] (428-683)
  IPR035919 EAL domain superfamily [SSF141868] (432-677)
  IPR035965 PAS domain superfamily [SSF55785] (144-254)
  IPR043128 Reverse transcriptase/Diguanylate cyclase domain [G3DSA:3.30.70.270] (255-427)
  IPR052155 Bacterial biofilm regulation/maintenance [PTHR44757] (90-678)

Solvent-accessible surface area: 6573 Å² total; per-residue (Å²): 156,156,87,134,63,130,28,9,52,14,34,7,26,131,110,0,41,1,62,142,6,37,160,36,4,49,83,52,26,41,51,134,35,154,95,1,87,54,93,38,14,2,100,63,12,19,31,117,80,30,5,36,36,8,94,173,57,5,79,31,8,26,205,121,29,93,80,61,113,32,96,22,108,17,103,19,160,182,41,97,85,31,4,35,24,91,10,96,43,59,221,147,124,68,0,38,9,21,0,42,36,66,100

Sequence (103 aa):
VVSEANSVIVILDRHGNIQRFNRLSEEYTGLKEQEVIGQNVFTLFMSPAEASASRRNVTGFFRNGSSYEVERWIKTRKGQRLFLFRNKFVHEIFLICSSGTDIT